Protein AF-A0A453DLU4-F1 (afdb_monomer_lite)

Structure (mmCIF, N/CA/C/O backbone):
data_AF-A0A453DLU4-F1
#
_entry.id   AF-A0A453DLU4-F1
#
loop_
_atom_site.group_PDB
_atom_site.id
_atom_site.type_symbol
_atom_site.label_atom_id
_atom_site.label_alt_id
_atom_site.label_comp_id
_atom_site.label_asym_id
_atom_site.label_entity_id
_atom_site.label_seq_id
_atom_site.pdbx_PDB_ins_code
_atom_site.Cartn_x
_atom_site.Cartn_y
_atom_site.Cartn_z
_atom_site.occupancy
_atom_site.B_iso_or_equiv
_atom_site.auth_seq_id
_atom_site.auth_comp_id
_atom_site.auth_asym_id
_atom_site.auth_atom_id
_atom_site.pdbx_PDB_model_num
ATOM 1 N N . ASP A 1 1 ? -1.106 -19.507 15.285 1.00 75.69 1 ASP A N 1
ATOM 2 C CA . ASP A 1 1 ? -0.463 -20.079 16.487 1.00 75.69 1 ASP A CA 1
ATOM 3 C C . ASP A 1 1 ? 1.047 -19.897 16.340 1.00 75.69 1 ASP A C 1
ATOM 5 O O . ASP A 1 1 ? 1.480 -19.245 15.389 1.00 75.69 1 ASP A O 1
ATOM 9 N N . ASP A 1 2 ? 1.838 -20.481 17.231 1.00 79.38 2 ASP A N 1
ATOM 10 C CA . ASP A 1 2 ? 3.306 -20.378 17.227 1.00 79.38 2 ASP A CA 1
ATOM 11 C C . ASP A 1 2 ? 3.954 -21.161 16.064 1.00 79.38 2 ASP A C 1
ATOM 13 O O . ASP A 1 2 ? 5.169 -21.153 15.891 1.00 79.38 2 ASP A O 1
ATOM 17 N N . GLN A 1 3 ? 3.135 -21.830 15.245 1.00 87.06 3 GLN A N 1
ATOM 18 C CA . GLN A 1 3 ? 3.521 -22.551 14.032 1.00 87.06 3 GLN A CA 1
ATOM 19 C C . GLN A 1 3 ? 3.059 -21.834 12.752 1.00 87.06 3 GLN A C 1
ATOM 21 O O . GLN A 1 3 ? 3.145 -22.402 11.665 1.00 87.06 3 GLN A O 1
ATOM 26 N N . GLY A 1 4 ? 2.534 -20.608 12.861 1.00 74.62 4 GLY A N 1
ATOM 27 C CA . GLY A 1 4 ? 2.057 -19.831 11.714 1.00 74.62 4 GLY A CA 1
ATOM 28 C C . GLY A 1 4 ? 0.709 -20.290 11.146 1.00 74.62 4 GLY A C 1
ATOM 29 O O . GLY A 1 4 ? 0.330 -19.858 10.059 1.00 74.62 4 GLY A O 1
ATOM 30 N N . ARG A 1 5 ? -0.053 -21.136 11.852 1.00 84.19 5 ARG A N 1
ATOM 31 C CA . ARG A 1 5 ? -1.392 -21.547 11.406 1.00 84.19 5 ARG A CA 1
ATOM 32 C C . ARG A 1 5 ? -2.399 -20.418 11.598 1.00 84.19 5 ARG A C 1
ATOM 34 O O . ARG A 1 5 ? -2.395 -19.726 12.624 1.00 84.19 5 ARG A O 1
ATOM 41 N N . CYS A 1 6 ? -3.290 -20.272 10.620 1.00 74.12 6 CYS A N 1
ATOM 42 C CA . CYS A 1 6 ? -4.424 -19.358 10.690 1.00 74.12 6 CYS A CA 1
ATOM 43 C C . CYS A 1 6 ? -5.376 -19.795 11.813 1.00 74.12 6 CYS A C 1
ATOM 45 O O . CYS A 1 6 ? -5.846 -20.929 11.821 1.00 74.12 6 CYS A O 1
ATOM 47 N N . ILE A 1 7 ? -5.646 -18.896 12.761 1.00 80.69 7 ILE A N 1
ATOM 48 C CA . ILE A 1 7 ? -6.510 -19.164 13.927 1.00 80.69 7 ILE A CA 1
ATOM 49 C C . ILE A 1 7 ? -7.878 -18.482 13.826 1.00 80.69 7 ILE A C 1
ATOM 51 O O . ILE A 1 7 ? -8.806 -18.858 14.532 1.00 80.69 7 ILE A O 1
ATOM 55 N N . ALA A 1 8 ? -8.007 -17.481 12.954 1.00 72.19 8 ALA A N 1
ATOM 56 C CA . ALA A 1 8 ? -9.256 -16.795 12.667 1.00 72.19 8 ALA A CA 1
ATOM 57 C C . ALA A 1 8 ? -9.142 -16.063 11.325 1.00 72.19 8 ALA A C 1
ATOM 59 O O . ALA A 1 8 ? -8.152 -15.376 11.072 1.00 72.19 8 ALA A O 1
ATOM 60 N N . ALA A 1 9 ? -10.179 -16.168 10.497 1.00 66.00 9 ALA A N 1
ATOM 61 C CA . ALA A 1 9 ? -10.339 -15.379 9.283 1.00 66.00 9 ALA A CA 1
ATOM 62 C C . ALA A 1 9 ? -11.571 -14.482 9.449 1.00 66.00 9 ALA A C 1
ATOM 64 O O . ALA A 1 9 ? -12.691 -14.971 9.584 1.00 66.00 9 ALA A O 1
ATOM 65 N N . ALA A 1 10 ? -11.365 -13.165 9.478 1.00 65.25 10 ALA A N 1
ATOM 66 C CA . ALA A 1 10 ? -12.450 -12.191 9.528 1.00 65.25 10 ALA A CA 1
ATOM 67 C C . ALA A 1 10 ? -12.770 -11.723 8.102 1.00 65.25 10 ALA A C 1
ATOM 69 O O . ALA A 1 10 ? -11.930 -11.107 7.453 1.00 65.25 10 ALA A O 1
ATOM 70 N N . SER A 1 11 ? -13.986 -11.989 7.625 1.00 61.19 11 SER A N 1
ATOM 71 C CA . SER A 1 11 ? -14.398 -11.739 6.234 1.00 61.19 11 SER A CA 1
ATOM 72 C C . SER A 1 11 ? -14.661 -10.268 5.882 1.00 61.19 11 SER A C 1
ATOM 74 O O . SER A 1 11 ? -14.883 -9.961 4.717 1.00 61.19 11 SER A O 1
ATOM 76 N N . LYS A 1 12 ? -14.657 -9.346 6.856 1.00 69.31 12 LYS A N 1
ATOM 77 C CA . LYS A 1 12 ? -15.116 -7.952 6.673 1.00 69.31 12 LYS A CA 1
ATOM 78 C C . LYS A 1 12 ? -14.177 -6.904 7.277 1.00 69.31 12 LYS A C 1
ATOM 80 O O . LYS A 1 12 ? -14.614 -6.023 8.007 1.00 69.31 12 LYS A O 1
ATOM 85 N N . ARG A 1 13 ? -12.871 -7.014 7.022 1.00 84.44 13 ARG A N 1
ATOM 86 C CA . ARG A 1 13 ? -11.884 -6.005 7.457 1.00 84.44 13 ARG A CA 1
ATOM 87 C C . ARG A 1 13 ? -11.465 -5.025 6.364 1.00 84.44 13 ARG A C 1
ATOM 89 O O . ARG A 1 13 ? -10.529 -4.276 6.599 1.00 84.44 13 ARG A O 1
ATOM 96 N N . ILE A 1 14 ? -12.127 -5.014 5.212 1.00 89.31 14 ILE A N 1
ATOM 97 C CA . ILE A 1 14 ? -11.818 -4.084 4.121 1.00 89.31 14 ILE A CA 1
ATOM 98 C C . ILE A 1 14 ? -12.769 -2.887 4.192 1.00 89.31 14 ILE A C 1
ATOM 100 O O . ILE A 1 14 ? -13.968 -3.058 4.411 1.00 89.31 14 ILE A O 1
ATOM 104 N N . VAL A 1 15 ? -12.220 -1.688 4.028 1.00 90.75 15 VAL A N 1
ATOM 105 C CA . VAL A 1 15 ? -12.941 -0.423 3.867 1.00 90.75 15 VAL A CA 1
ATOM 106 C C . VAL A 1 15 ? -12.421 0.293 2.634 1.00 90.75 15 VAL A C 1
ATOM 108 O O . VAL A 1 15 ? -11.257 0.141 2.275 1.00 90.75 15 VAL A O 1
ATOM 111 N N . THR A 1 16 ? -13.261 1.110 2.018 1.00 91.06 16 THR A N 1
ATOM 112 C CA . THR A 1 16 ? -12.866 1.961 0.897 1.00 91.06 16 THR A CA 1
ATOM 113 C C . THR A 1 16 ? -12.820 3.407 1.371 1.00 91.06 16 THR A C 1
ATOM 115 O O . THR A 1 16 ? -13.802 3.902 1.924 1.00 91.06 16 THR A O 1
ATOM 118 N N . ILE A 1 17 ? -11.692 4.081 1.164 1.00 92.25 17 ILE A N 1
ATOM 119 C CA . ILE A 1 17 ? -11.549 5.529 1.371 1.00 92.25 17 ILE A CA 1
ATOM 120 C C . ILE A 1 17 ? -11.361 6.219 0.020 1.00 92.25 17 ILE A C 1
ATOM 122 O O . ILE A 1 17 ? -10.996 5.565 -0.951 1.00 92.25 17 ILE A O 1
ATOM 126 N N . ILE A 1 18 ? -11.606 7.524 -0.063 1.00 91.06 18 ILE A N 1
ATOM 127 C CA . ILE A 1 18 ? -11.216 8.307 -1.241 1.00 91.06 18 ILE A CA 1
ATOM 128 C C . ILE A 1 18 ? -9.806 8.838 -0.993 1.00 91.06 18 ILE A C 1
ATOM 130 O O . ILE A 1 18 ? -9.578 9.521 0.004 1.00 91.06 18 ILE A O 1
ATOM 134 N N . ASP A 1 19 ? -8.864 8.476 -1.862 1.00 83.06 19 ASP A N 1
ATOM 135 C CA . ASP A 1 19 ? -7.495 8.987 -1.821 1.00 83.06 19 ASP A CA 1
ATOM 136 C C . ASP A 1 19 ? -7.466 10.423 -2.354 1.00 83.06 19 ASP A C 1
ATOM 138 O O . ASP A 1 19 ? -7.805 10.675 -3.510 1.00 83.06 19 ASP A O 1
ATOM 142 N N . ASP A 1 20 ? -7.055 11.369 -1.514 1.00 82.19 20 ASP A N 1
ATOM 143 C CA . ASP A 1 20 ? -7.016 12.797 -1.843 1.00 82.19 20 ASP A CA 1
ATOM 144 C C . ASP A 1 20 ? -5.995 13.120 -2.953 1.00 82.19 20 ASP A C 1
ATOM 146 O O . ASP A 1 20 ? -6.158 14.083 -3.698 1.00 82.19 20 ASP A O 1
ATOM 150 N N . ALA A 1 21 ? -4.965 12.283 -3.139 1.00 79.88 21 ALA A N 1
ATOM 151 C CA . ALA A 1 21 ? -3.924 12.528 -4.138 1.00 79.88 21 ALA A CA 1
ATOM 152 C C . ALA A 1 21 ? -4.416 12.356 -5.585 1.00 79.88 21 ALA A C 1
ATOM 154 O O . ALA A 1 21 ? -3.894 12.988 -6.505 1.00 79.88 21 ALA A O 1
ATOM 155 N N . ASN A 1 22 ? -5.391 11.472 -5.808 1.00 80.31 22 ASN A N 1
ATOM 156 C CA . ASN A 1 22 ? -5.873 11.112 -7.146 1.00 80.31 22 ASN A CA 1
ATOM 157 C C . ASN A 1 22 ? -7.406 11.088 -7.267 1.00 80.31 22 ASN A C 1
ATOM 159 O O . ASN A 1 22 ? -7.923 10.869 -8.365 1.00 80.31 22 ASN A O 1
ATOM 163 N N . ASN A 1 23 ? -8.121 11.340 -6.169 1.00 84.50 23 ASN A N 1
ATOM 164 C CA . ASN A 1 23 ? -9.575 11.321 -6.055 1.00 84.50 23 ASN A CA 1
ATOM 165 C C . ASN A 1 23 ? -10.210 9.992 -6.507 1.00 84.50 23 ASN A C 1
ATOM 167 O O . ASN A 1 23 ? -11.275 9.974 -7.130 1.00 84.50 23 ASN A O 1
ATOM 171 N N . ARG A 1 24 ? -9.540 8.864 -6.237 1.00 83.62 24 ARG A N 1
ATOM 172 C CA . ARG A 1 24 ? -10.034 7.516 -6.551 1.00 83.62 24 ARG A CA 1
ATOM 173 C C . ARG A 1 24 ? -10.317 6.712 -5.279 1.00 83.62 24 ARG A C 1
ATOM 175 O O . ARG A 1 24 ? -9.714 6.972 -4.238 1.00 83.62 24 ARG A O 1
ATOM 182 N N . PRO A 1 25 ? -11.223 5.720 -5.349 1.00 88.25 25 PRO A N 1
ATOM 183 C CA . PRO A 1 25 ? -11.419 4.773 -4.260 1.00 88.25 25 PRO A CA 1
ATOM 184 C C . PRO A 1 25 ? -10.146 3.954 -4.001 1.00 88.25 25 PRO A C 1
ATOM 186 O O . PRO A 1 25 ? -9.565 3.404 -4.935 1.00 88.25 25 PRO A O 1
ATOM 189 N N . LEU A 1 26 ? -9.748 3.848 -2.736 1.00 85.94 26 LEU A N 1
ATOM 190 C CA . LEU A 1 26 ? -8.635 3.040 -2.252 1.00 85.94 26 LEU A CA 1
ATOM 191 C C . LEU A 1 26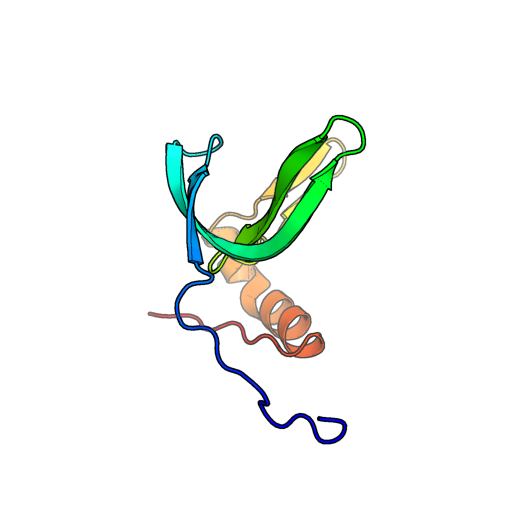 ? -9.151 2.025 -1.233 1.00 85.94 26 LEU A C 1
ATOM 193 O O . LEU A 1 26 ? -9.692 2.400 -0.188 1.00 85.94 26 LEU A O 1
ATOM 197 N N . GLU A 1 27 ? -8.983 0.738 -1.531 1.00 90.00 27 GLU A N 1
ATOM 198 C CA . GLU A 1 27 ? -9.311 -0.338 -0.600 1.00 90.00 27 GLU A CA 1
ATOM 199 C C . GLU A 1 27 ? -8.218 -0.489 0.460 1.00 90.00 27 GLU A C 1
ATOM 201 O O . GLU A 1 27 ? -7.022 -0.527 0.170 1.00 90.00 27 GLU A O 1
ATOM 206 N N . CYS A 1 28 ? -8.639 -0.583 1.717 1.00 89.56 28 CYS A N 1
ATOM 207 C CA . CYS A 1 28 ? -7.783 -0.627 2.889 1.00 89.56 28 CYS A CA 1
ATOM 208 C C . CYS A 1 28 ? -8.241 -1.719 3.856 1.00 89.56 28 CYS A C 1
ATOM 210 O O . CYS A 1 28 ? -9.418 -1.827 4.185 1.00 89.56 28 CYS A O 1
ATOM 212 N N . ILE A 1 29 ? -7.297 -2.468 4.413 1.00 91.00 29 ILE A N 1
ATOM 213 C CA . ILE A 1 29 ? -7.506 -3.369 5.544 1.00 91.00 29 ILE A CA 1
ATOM 214 C C . ILE A 1 29 ? -7.493 -2.561 6.846 1.00 91.00 29 ILE A C 1
ATOM 216 O O . ILE A 1 29 ? -6.510 -1.891 7.166 1.00 91.00 29 ILE A O 1
ATOM 220 N N . ILE A 1 30 ? -8.534 -2.699 7.666 1.00 91.81 30 ILE A N 1
ATOM 221 C CA . ILE A 1 30 ? -8.542 -2.234 9.054 1.00 91.81 30 ILE A CA 1
ATOM 222 C C . ILE A 1 30 ? -7.563 -3.092 9.866 1.00 91.81 30 ILE A C 1
ATOM 224 O O . ILE A 1 30 ? -7.805 -4.271 10.149 1.00 91.81 30 ILE A O 1
ATOM 228 N N . ARG A 1 31 ? -6.453 -2.483 10.291 1.00 89.56 31 ARG A N 1
ATOM 229 C CA . ARG A 1 31 ? -5.459 -3.094 11.182 1.00 89.56 31 ARG A CA 1
ATOM 230 C C . ARG A 1 31 ? -5.904 -3.036 12.638 1.00 89.56 31 ARG A C 1
ATOM 232 O O . ARG A 1 31 ? -5.715 -4.012 13.363 1.00 89.56 31 ARG A O 1
ATOM 239 N N . ARG A 1 32 ? -6.506 -1.920 13.065 1.00 88.81 32 ARG A N 1
ATOM 240 C CA . ARG A 1 32 ? -6.974 -1.722 14.444 1.00 88.81 32 ARG A CA 1
ATOM 241 C C . ARG A 1 32 ? -8.123 -0.721 14.515 1.00 88.81 32 ARG A C 1
ATOM 243 O O . ARG A 1 32 ? -8.103 0.270 13.796 1.00 88.81 32 ARG A O 1
ATOM 250 N N . VAL A 1 33 ? -9.057 -0.975 15.427 1.00 91.25 33 VAL A N 1
ATOM 251 C CA . VAL A 1 33 ? -10.059 -0.012 15.904 1.00 91.25 33 VAL A CA 1
ATOM 252 C C . VAL A 1 33 ? -9.676 0.360 17.335 1.00 91.25 33 VAL A C 1
ATOM 254 O O . VAL A 1 33 ? -9.308 -0.531 18.109 1.00 91.25 33 VAL A O 1
ATOM 257 N N . PHE A 1 34 ? -9.671 1.645 17.676 1.00 91.06 34 PHE A N 1
ATOM 258 C CA . PHE A 1 34 ? -9.306 2.125 19.011 1.00 91.06 34 PHE A CA 1
ATOM 259 C C . PHE A 1 34 ? -9.961 3.473 19.317 1.00 91.06 34 PHE A C 1
ATOM 261 O O . PHE A 1 34 ? -10.286 4.218 18.401 1.00 91.06 34 PHE A O 1
ATOM 268 N N . SER A 1 35 ? -10.112 3.803 20.598 1.00 96.88 35 SER A N 1
ATOM 269 C CA . SER A 1 35 ? -10.551 5.133 21.026 1.00 96.88 35 SER A CA 1
ATOM 270 C C . SER A 1 35 ? -9.341 6.019 21.305 1.00 96.88 35 SER A C 1
ATOM 272 O O . SER A 1 35 ? -8.371 5.582 21.931 1.00 96.88 35 SER A O 1
ATOM 274 N N . SER A 1 36 ? -9.383 7.259 20.828 1.00 93.12 36 SER A N 1
ATOM 275 C CA . SER A 1 36 ? -8.404 8.286 21.198 1.00 93.12 36 SER A CA 1
ATOM 276 C C . SER A 1 36 ? -8.597 8.742 22.651 1.00 93.12 36 SER A C 1
ATOM 278 O O . SER A 1 36 ? -9.604 8.439 23.284 1.00 93.12 36 SER A O 1
ATOM 280 N N . THR A 1 37 ? -7.661 9.535 23.175 1.00 92.94 37 THR A N 1
ATOM 281 C CA . THR A 1 37 ? -7.776 10.160 24.507 1.00 92.94 37 THR A CA 1
ATOM 282 C C . THR A 1 37 ? -8.896 11.201 24.609 1.00 92.94 37 THR A C 1
ATOM 284 O O . THR A 1 37 ? -9.180 11.677 25.702 1.00 92.94 37 THR A O 1
ATOM 287 N N . GLN A 1 38 ? -9.511 11.566 23.481 1.00 96.19 38 GLN A N 1
ATOM 288 C CA . GLN A 1 38 ? -10.659 12.469 23.387 1.00 96.19 38 GLN A CA 1
ATOM 289 C C . GLN A 1 38 ? -11.967 11.707 23.103 1.00 96.19 38 GLN A C 1
ATOM 291 O O . GLN A 1 38 ? -12.920 12.301 22.615 1.00 96.19 38 GLN A O 1
ATOM 296 N N . ASP A 1 39 ? -11.994 10.389 23.328 1.00 92.75 39 ASP A N 1
ATOM 297 C CA . ASP A 1 39 ? -13.143 9.501 23.094 1.00 92.75 39 ASP A CA 1
ATOM 298 C C . A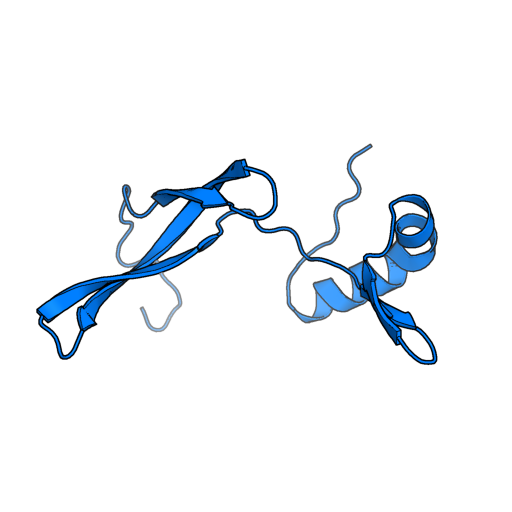SP A 1 39 ? -13.641 9.406 21.637 1.00 92.75 39 ASP A C 1
ATOM 300 O O . ASP A 1 39 ? -14.695 8.835 21.366 1.00 92.75 39 ASP A O 1
ATOM 304 N N . HIS A 1 40 ? -12.858 9.873 20.659 1.00 94.88 40 HIS A N 1
ATOM 305 C CA . HIS A 1 40 ? -13.141 9.608 19.244 1.00 94.88 40 HIS A CA 1
ATOM 306 C C . HIS A 1 40 ? -12.772 8.174 18.850 1.00 94.88 40 HIS A C 1
ATOM 308 O O . HIS A 1 40 ? -11.646 7.736 19.110 1.00 94.88 40 HIS A O 1
ATOM 314 N N . GLU A 1 41 ? -13.676 7.479 1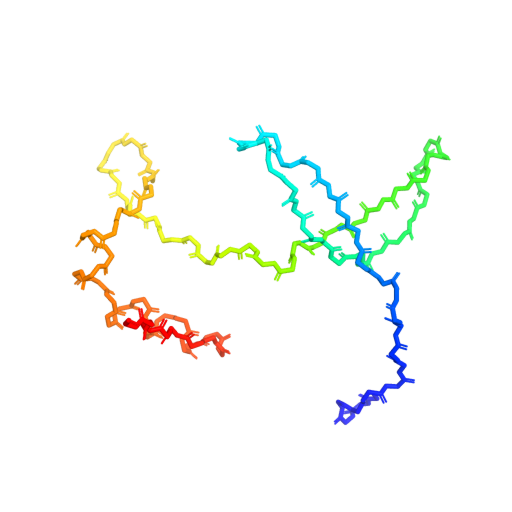8.156 1.00 95.38 41 GLU A N 1
ATOM 315 C CA . GLU A 1 41 ? -13.378 6.201 17.505 1.00 95.38 41 GLU A CA 1
ATOM 316 C C . GLU A 1 41 ? -12.428 6.422 16.318 1.00 95.38 41 GLU A C 1
ATOM 318 O O . GLU A 1 41 ? -12.644 7.285 15.469 1.00 95.38 41 GLU A O 1
ATOM 323 N N . CYS A 1 42 ? -11.342 5.656 16.286 1.00 93.81 42 CYS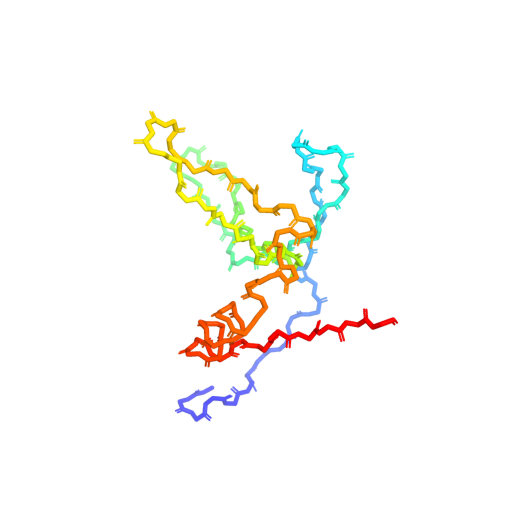 A N 1
ATOM 324 C CA . CYS A 1 42 ? -10.251 5.786 15.331 1.00 93.81 42 CYS A CA 1
ATOM 325 C C . CYS A 1 42 ? -9.938 4.439 14.671 1.00 93.81 42 CYS A C 1
ATOM 327 O O . CYS A 1 42 ? -10.025 3.371 15.287 1.00 93.81 42 CYS A O 1
ATOM 329 N N . LEU A 1 43 ? -9.494 4.502 13.414 1.00 93.56 43 LEU A N 1
ATOM 330 C CA . LEU A 1 43 ? -9.103 3.347 12.611 1.00 93.56 43 LEU A CA 1
ATOM 331 C C . LEU A 1 43 ? -7.637 3.476 12.184 1.00 93.56 43 LEU A C 1
ATOM 333 O O . LEU A 1 43 ? -7.224 4.514 11.677 1.00 93.56 43 LEU A O 1
ATOM 337 N N . LEU A 1 44 ? -6.855 2.404 12.340 1.00 90.69 44 LEU A N 1
ATOM 338 C CA . LEU A 1 44 ? -5.577 2.243 11.638 1.00 90.69 44 LEU A CA 1
ATOM 339 C C . LEU A 1 44 ? -5.818 1.424 10.374 1.00 90.69 44 LEU A C 1
ATOM 341 O O . LEU A 1 44 ? -6.238 0.267 10.466 1.00 90.69 44 LEU A O 1
ATOM 345 N N . LEU A 1 45 ? -5.532 2.013 9.215 1.00 90.19 45 LEU A N 1
ATOM 346 C CA . LEU A 1 45 ? -5.764 1.424 7.898 1.00 90.19 45 LEU A CA 1
ATOM 347 C C . LEU A 1 45 ? -4.442 1.041 7.225 1.00 90.19 45 LEU A C 1
ATOM 349 O O . LEU A 1 45 ? -3.428 1.710 7.400 1.00 90.19 45 LEU A O 1
ATOM 353 N N . CYS A 1 46 ? -4.460 -0.045 6.457 1.00 87.00 46 CYS A N 1
ATOM 354 C CA . CYS A 1 46 ? -3.373 -0.467 5.582 1.00 87.00 46 CYS A CA 1
ATOM 355 C C . CYS A 1 46 ? -3.951 -0.684 4.182 1.00 87.00 46 CYS A C 1
ATOM 357 O O . CYS A 1 46 ? -4.760 -1.600 4.043 1.00 87.00 46 CYS A O 1
ATOM 359 N N . PRO A 1 47 ? -3.580 0.110 3.169 1.00 87.31 47 PRO A N 1
ATOM 360 C CA . PRO A 1 47 ? -4.032 -0.108 1.798 1.00 87.31 47 PRO A CA 1
ATOM 361 C C . PRO A 1 47 ? -3.791 -1.552 1.342 1.00 87.31 47 PRO A C 1
ATOM 363 O O . PRO A 1 47 ? -2.753 -2.128 1.670 1.00 87.31 47 PRO A O 1
ATOM 366 N N . VAL A 1 48 ? -4.755 -2.136 0.630 1.00 82.62 48 VAL A N 1
ATOM 367 C CA . VAL A 1 48 ? -4.664 -3.505 0.092 1.00 82.62 48 VAL A CA 1
ATOM 368 C C . VAL A 1 48 ? -3.674 -3.540 -1.073 1.00 82.62 48 VAL A C 1
ATOM 370 O O . VAL A 1 48 ? -2.833 -4.431 -1.131 1.00 82.62 48 VAL A O 1
ATOM 373 N N . ASP A 1 49 ? -3.727 -2.519 -1.932 1.00 71.19 49 ASP A N 1
ATOM 374 C CA . ASP A 1 49 ? -3.089 -2.542 -3.252 1.00 71.19 49 ASP A CA 1
ATOM 375 C C . ASP A 1 49 ? -2.126 -1.379 -3.494 1.00 71.19 49 ASP A C 1
ATOM 377 O O . ASP A 1 49 ? -1.848 -1.056 -4.647 1.00 71.19 49 ASP A O 1
ATOM 381 N N . MET A 1 50 ? -1.629 -0.693 -2.455 1.00 67.31 50 MET A N 1
ATOM 382 C CA . MET A 1 50 ? -0.709 0.421 -2.713 1.00 67.31 50 MET A CA 1
ATOM 383 C C . MET A 1 50 ? 0.573 -0.134 -3.353 1.00 67.31 50 MET A C 1
ATOM 385 O O . MET A 1 50 ? 1.293 -0.899 -2.703 1.00 67.31 50 MET A O 1
ATOM 389 N N . PRO A 1 51 ? 0.858 0.202 -4.624 1.00 67.75 51 PRO A N 1
ATOM 390 C CA . PRO A 1 51 ? 1.958 -0.411 -5.344 1.00 67.75 51 PRO A CA 1
ATOM 391 C C . PRO A 1 51 ? 3.287 0.027 -4.733 1.00 67.75 51 PRO A C 1
ATOM 393 O O . PRO A 1 51 ? 3.420 1.146 -4.227 1.00 67.75 51 PRO A O 1
ATOM 396 N N . VAL A 1 52 ? 4.297 -0.843 -4.813 1.00 77.00 52 VAL A N 1
ATOM 397 C CA . VAL A 1 52 ? 5.667 -0.449 -4.474 1.00 77.00 52 VAL A CA 1
ATOM 398 C C . VAL A 1 52 ? 6.085 0.672 -5.420 1.00 77.00 52 VAL A C 1
ATOM 400 O O . VAL A 1 52 ? 6.193 0.467 -6.627 1.00 77.00 52 VAL A O 1
ATOM 403 N N . GLN A 1 53 ? 6.333 1.857 -4.866 1.00 82.94 53 GLN A N 1
ATOM 404 C CA . GLN A 1 53 ? 6.865 2.983 -5.621 1.00 82.94 53 GLN A CA 1
ATOM 405 C C . GLN A 1 53 ? 8.389 2.932 -5.648 1.00 82.94 53 GLN A C 1
ATOM 407 O O . GLN A 1 53 ? 9.041 2.731 -4.621 1.00 82.94 53 GLN A O 1
ATOM 412 N N . VAL A 1 54 ? 8.960 3.169 -6.826 1.00 88.12 54 VAL A N 1
ATOM 413 C CA . VAL A 1 54 ? 10.403 3.322 -6.999 1.00 88.12 54 VAL A CA 1
ATOM 414 C C . VAL A 1 54 ? 10.698 4.798 -7.217 1.00 88.12 54 VAL A C 1
ATOM 416 O O . VAL A 1 54 ? 10.157 5.429 -8.126 1.00 88.12 54 VAL A O 1
ATOM 419 N N . LEU A 1 55 ? 11.565 5.345 -6.371 1.00 91.75 55 LEU A N 1
ATOM 420 C CA . LEU A 1 55 ? 12.045 6.716 -6.484 1.00 91.75 55 LEU A CA 1
ATOM 421 C C . LEU A 1 55 ? 13.532 6.706 -6.833 1.00 91.75 55 LEU A C 1
ATOM 423 O O . LEU A 1 55 ? 14.285 5.873 -6.323 1.00 91.75 55 LEU A O 1
ATOM 427 N N . LYS A 1 56 ? 13.976 7.666 -7.648 1.00 91.19 56 LYS A N 1
ATOM 428 C CA . LYS A 1 56 ? 15.405 7.914 -7.881 1.00 91.19 56 LYS A CA 1
ATOM 429 C C . LYS A 1 56 ? 15.843 9.214 -7.221 1.00 91.19 56 LYS A C 1
ATOM 431 O O . LYS A 1 56 ? 15.101 10.198 -7.205 1.00 91.19 56 LYS A O 1
ATOM 436 N N . SER A 1 57 ? 17.064 9.208 -6.693 1.00 91.94 57 SER A N 1
ATOM 437 C CA . SER A 1 57 ? 17.686 10.410 -6.144 1.00 91.94 57 SER A CA 1
ATOM 438 C C . SER A 1 57 ? 17.956 11.420 -7.258 1.00 91.94 57 SER A C 1
ATOM 440 O O . SER A 1 57 ? 18.347 11.060 -8.370 1.00 91.94 57 SER A O 1
ATOM 442 N N . THR A 1 58 ? 17.762 12.692 -6.942 1.00 87.38 58 THR A N 1
ATOM 443 C CA . THR A 1 58 ? 18.154 13.825 -7.773 1.00 87.38 58 THR A CA 1
ATOM 444 C C . THR A 1 58 ? 19.204 14.627 -7.020 1.00 87.38 58 THR A C 1
ATOM 446 O O . THR A 1 58 ? 19.058 14.863 -5.822 1.00 87.38 58 THR A O 1
ATOM 449 N N . ASN A 1 59 ? 20.263 15.049 -7.719 1.00 80.50 59 ASN A N 1
ATOM 450 C CA . ASN A 1 59 ? 21.485 15.585 -7.105 1.00 80.50 59 ASN A CA 1
ATOM 451 C C . ASN A 1 59 ? 21.249 16.713 -6.083 1.00 80.50 59 ASN A C 1
ATOM 453 O O . ASN A 1 59 ? 22.059 16.867 -5.175 1.00 80.50 59 ASN A O 1
ATOM 457 N N . PHE A 1 60 ? 20.160 17.482 -6.211 1.00 76.25 60 PHE A N 1
ATOM 458 C CA . PHE A 1 60 ? 19.886 18.630 -5.338 1.00 76.25 60 PHE A CA 1
ATOM 459 C C . PHE A 1 60 ? 18.410 18.829 -4.945 1.00 76.25 60 PHE A C 1
ATOM 461 O O . PHE A 1 60 ? 18.118 19.728 -4.164 1.00 76.25 60 PHE A O 1
ATOM 468 N N . SER A 1 61 ? 17.474 18.017 -5.450 1.00 76.62 61 SER A N 1
ATOM 469 C CA . SER A 1 61 ? 16.020 18.249 -5.310 1.00 76.62 61 SER A CA 1
ATOM 470 C C . SER A 1 61 ? 15.267 17.116 -4.603 1.00 76.62 61 SER A C 1
ATOM 472 O O . SER A 1 61 ? 14.041 17.070 -4.631 1.00 76.62 61 SER A O 1
ATOM 474 N N . GLY A 1 62 ? 15.985 16.203 -3.943 1.00 88.38 62 GLY A N 1
ATOM 475 C CA . GLY A 1 62 ? 15.385 15.080 -3.225 1.00 88.38 62 GLY A CA 1
ATOM 476 C C . GLY A 1 62 ? 15.135 13.884 -4.138 1.00 88.38 62 GLY A C 1
ATOM 477 O O . GLY A 1 62 ? 16.011 13.500 -4.913 1.00 88.38 62 GLY A O 1
ATOM 478 N N . TRP A 1 63 ? 13.957 13.280 -4.040 1.00 92.06 63 TRP A N 1
ATOM 479 C CA . TRP A 1 63 ? 13.613 12.037 -4.729 1.00 92.06 63 TRP A CA 1
ATOM 480 C C . TRP A 1 63 ? 12.456 12.271 -5.689 1.00 92.06 63 TRP A C 1
ATOM 482 O O . TRP A 1 63 ? 11.500 12.959 -5.338 1.00 92.06 63 TRP A O 1
ATOM 492 N N . ILE A 1 64 ? 12.529 11.687 -6.883 1.00 89.69 64 ILE A N 1
ATOM 493 C CA . ILE A 1 64 ? 11.439 11.749 -7.862 1.00 89.69 64 ILE A CA 1
ATOM 494 C C . ILE A 1 64 ? 10.976 10.350 -8.237 1.00 89.69 64 ILE A C 1
ATOM 496 O O . ILE A 1 64 ? 11.782 9.416 -8.266 1.00 89.69 64 ILE A O 1
ATOM 500 N N . ALA A 1 65 ? 9.682 10.218 -8.526 1.00 89.44 65 ALA A N 1
ATOM 501 C CA . ALA A 1 65 ? 9.119 8.978 -9.040 1.00 89.44 65 ALA A CA 1
ATOM 502 C C . ALA A 1 65 ? 9.755 8.624 -10.385 1.00 89.44 65 ALA A C 1
ATOM 504 O O . ALA A 1 65 ? 9.977 9.492 -11.232 1.00 89.44 65 ALA A O 1
ATOM 505 N N . VAL A 1 66 ? 10.083 7.346 -10.540 1.00 90.62 66 VAL A N 1
ATOM 506 C CA . VAL A 1 66 ? 10.618 6.796 -11.783 1.00 90.62 66 VAL A CA 1
ATOM 507 C C . VAL A 1 66 ? 9.444 6.517 -12.723 1.00 90.62 66 VAL A C 1
ATOM 509 O O . VAL A 1 66 ? 8.489 5.855 -12.323 1.00 90.62 66 VAL A O 1
ATOM 512 N N . ASP A 1 67 ? 9.500 7.048 -13.945 1.00 88.19 67 ASP A N 1
ATOM 513 C CA . ASP A 1 67 ? 8.500 6.786 -14.990 1.00 88.19 67 ASP A CA 1
ATOM 514 C C . ASP A 1 67 ? 8.670 5.392 -15.625 1.00 88.19 67 ASP A C 1
ATOM 516 O O . ASP A 1 67 ? 9.679 4.718 -15.408 1.00 88.19 67 ASP A O 1
ATOM 520 N N . ASP A 1 68 ? 7.693 4.957 -16.425 1.00 86.44 68 ASP A N 1
ATOM 521 C CA . ASP A 1 68 ? 7.663 3.611 -17.014 1.00 86.44 68 ASP A CA 1
ATOM 522 C C . ASP A 1 68 ? 8.908 3.281 -17.852 1.00 86.44 68 ASP A C 1
ATOM 524 O O . ASP A 1 68 ? 9.416 2.158 -17.810 1.00 86.44 68 ASP A O 1
ATOM 528 N N . ASP A 1 69 ? 9.439 4.246 -18.604 1.00 90.75 69 ASP A N 1
ATOM 529 C CA . ASP A 1 69 ? 10.602 4.020 -19.465 1.00 90.75 69 ASP A CA 1
ATOM 530 C C . ASP A 1 69 ? 11.898 3.937 -18.662 1.00 90.75 69 ASP A C 1
ATOM 532 O O . ASP A 1 69 ? 12.795 3.156 -18.992 1.00 90.75 69 ASP A O 1
ATOM 536 N N . GLN A 1 70 ? 11.994 4.697 -17.574 1.00 90.94 70 GLN A N 1
ATOM 537 C CA . GLN A 1 70 ? 13.095 4.589 -16.628 1.00 90.94 70 GLN A CA 1
ATOM 538 C C . GLN A 1 70 ? 12.998 3.314 -15.780 1.00 90.94 70 GLN A C 1
ATOM 540 O O . GLN A 1 70 ? 14.031 2.709 -15.495 1.00 90.94 70 GLN A O 1
ATOM 545 N N . ILE A 1 71 ? 11.790 2.865 -15.414 1.00 89.56 71 ILE A N 1
ATOM 546 C CA . ILE A 1 71 ? 11.569 1.602 -14.695 1.00 89.56 71 ILE A CA 1
ATOM 547 C C . ILE A 1 71 ? 12.103 0.431 -15.510 1.00 89.56 71 ILE A C 1
ATOM 549 O O . ILE A 1 71 ? 12.870 -0.365 -14.970 1.00 89.56 71 ILE A O 1
ATOM 553 N N . LYS A 1 72 ? 11.777 0.357 -16.810 1.00 90.12 72 LYS A N 1
ATOM 554 C CA . LYS A 1 72 ? 12.255 -0.709 -17.715 1.00 90.12 72 LYS A CA 1
ATOM 555 C C . LYS A 1 72 ? 13.776 -0.864 -17.696 1.00 90.12 72 LYS A C 1
ATOM 557 O O . LYS A 1 72 ? 14.287 -1.976 -17.791 1.00 90.12 72 LYS A O 1
ATOM 562 N N . GLN A 1 73 ? 14.508 0.234 -17.513 1.00 93.69 73 GLN A N 1
ATOM 563 C CA . GLN A 1 73 ? 15.974 0.230 -17.457 1.00 93.69 73 GLN A CA 1
ATOM 564 C C . GLN A 1 73 ? 16.531 -0.344 -16.145 1.00 93.69 73 GLN A C 1
ATOM 566 O O . GLN A 1 73 ? 17.698 -0.730 -16.097 1.00 93.69 73 GLN A O 1
ATOM 571 N N . ILE A 1 74 ? 15.724 -0.408 -15.080 1.00 92.94 74 ILE A N 1
ATOM 572 C CA . ILE A 1 74 ? 16.149 -0.832 -13.737 1.00 92.94 74 ILE A CA 1
ATOM 573 C C . ILE A 1 74 ? 15.379 -2.041 -13.185 1.00 92.94 74 ILE A C 1
ATOM 575 O O . ILE A 1 74 ? 15.599 -2.404 -12.027 1.00 92.94 74 ILE A O 1
ATOM 579 N N . ILE A 1 75 ? 14.532 -2.698 -13.990 1.00 91.88 75 ILE A N 1
ATOM 580 C CA . ILE A 1 75 ? 13.761 -3.895 -13.598 1.00 91.88 75 ILE A CA 1
ATOM 581 C C . ILE A 1 75 ? 14.621 -4.928 -12.848 1.00 91.88 75 ILE A C 1
ATOM 583 O O . ILE A 1 75 ? 14.206 -5.334 -11.761 1.00 91.88 75 ILE A O 1
ATOM 587 N N . PRO A 1 76 ? 15.826 -5.325 -13.319 1.00 94.00 76 PRO A N 1
ATOM 588 C CA . PRO A 1 76 ? 16.626 -6.328 -12.612 1.00 94.00 76 PRO A CA 1
ATOM 589 C C . PRO A 1 76 ? 16.992 -5.913 -11.180 1.00 94.00 76 PRO A C 1
ATOM 591 O O . PRO A 1 76 ? 16.930 -6.724 -10.256 1.00 94.00 76 PRO A O 1
ATOM 594 N N . SER A 1 77 ? 17.322 -4.636 -10.978 1.00 94.50 77 SER A N 1
ATOM 595 C CA . SER A 1 77 ? 17.673 -4.085 -9.665 1.00 94.50 77 SER A CA 1
ATOM 596 C C . SER A 1 77 ? 16.462 -4.016 -8.737 1.00 94.50 77 SER A C 1
ATOM 598 O O . SER A 1 77 ? 16.566 -4.368 -7.561 1.00 94.50 77 SER A O 1
ATOM 600 N N . VAL A 1 78 ? 15.306 -3.601 -9.265 1.00 92.06 78 VAL A N 1
ATOM 601 C CA . VAL A 1 78 ? 14.041 -3.547 -8.516 1.00 92.06 78 VAL A CA 1
ATOM 602 C C . VAL A 1 78 ? 13.602 -4.954 -8.112 1.00 92.06 78 VAL A C 1
ATOM 604 O O . VAL A 1 78 ? 13.312 -5.194 -6.941 1.00 92.06 78 VAL A O 1
ATOM 607 N N . ALA A 1 79 ? 13.637 -5.908 -9.044 1.00 92.81 79 ALA A N 1
ATOM 608 C CA . ALA A 1 79 ? 13.304 -7.305 -8.790 1.00 92.81 79 ALA A CA 1
ATOM 609 C C . ALA A 1 79 ? 14.209 -7.923 -7.715 1.00 92.81 79 ALA A C 1
ATOM 611 O O . ALA A 1 79 ? 13.714 -8.571 -6.792 1.00 92.81 79 ALA A O 1
ATOM 612 N N . TYR A 1 80 ? 15.521 -7.675 -7.782 1.00 92.62 80 TYR A N 1
ATOM 613 C CA . TYR A 1 80 ? 16.463 -8.138 -6.763 1.00 92.62 80 TYR A CA 1
ATOM 614 C C . TYR A 1 80 ? 16.170 -7.533 -5.381 1.00 92.62 80 TYR A C 1
ATOM 616 O O . TYR A 1 80 ? 16.157 -8.250 -4.379 1.00 92.62 80 TYR A O 1
ATOM 624 N N . ALA A 1 81 ? 15.907 -6.2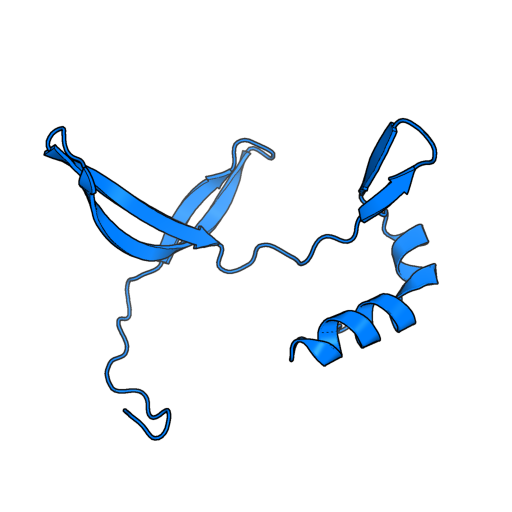24 -5.312 1.00 92.25 81 ALA A N 1
ATOM 625 C CA . ALA A 1 81 ? 15.590 -5.548 -4.056 1.00 92.25 81 ALA A CA 1
ATOM 626 C C . ALA A 1 81 ? 14.297 -6.086 -3.419 1.00 92.25 81 ALA A C 1
ATOM 628 O O . ALA A 1 81 ? 14.273 -6.345 -2.216 1.00 92.25 81 ALA A O 1
ATOM 629 N N . LEU A 1 82 ? 13.255 -6.312 -4.225 1.00 90.88 82 LEU A N 1
ATOM 630 C CA . LEU A 1 82 ? 11.990 -6.899 -3.781 1.00 90.88 82 LEU A CA 1
ATOM 631 C C . LEU A 1 82 ? 12.165 -8.341 -3.293 1.00 90.88 82 LEU A C 1
ATOM 633 O O . LEU A 1 82 ? 11.661 -8.694 -2.224 1.00 90.88 82 LEU A O 1
ATOM 637 N N . ALA A 1 83 ? 12.945 -9.155 -4.009 1.00 91.94 83 ALA A N 1
ATOM 638 C CA . ALA A 1 83 ? 13.167 -10.554 -3.646 1.00 91.94 83 ALA A CA 1
ATOM 639 C C . ALA A 1 83 ? 13.796 -10.701 -2.249 1.00 91.94 83 ALA A C 1
ATOM 641 O O . ALA A 1 83 ? 13.456 -11.624 -1.507 1.00 91.94 83 ALA A O 1
ATOM 642 N N . ARG A 1 84 ? 14.659 -9.757 -1.842 1.00 91.94 84 ARG A N 1
ATOM 643 C CA . ARG A 1 84 ? 15.274 -9.733 -0.500 1.00 91.94 84 ARG A CA 1
ATOM 644 C C . ARG A 1 84 ? 14.281 -9.525 0.643 1.00 91.94 84 ARG A C 1
ATOM 646 O O . ARG A 1 84 ? 14.622 -9.822 1.784 1.00 91.94 84 ARG A O 1
ATOM 653 N N . VAL A 1 85 ? 13.093 -9.009 0.348 1.00 86.88 85 VAL A N 1
ATOM 654 C CA . VAL A 1 85 ? 12.001 -8.806 1.311 1.00 86.88 85 VAL A CA 1
ATOM 655 C C . VAL A 1 85 ? 10.799 -9.700 0.996 1.00 86.88 85 VAL A C 1
ATOM 657 O O . VAL A 1 85 ? 9.681 -9.398 1.399 1.00 86.88 85 VAL A O 1
ATOM 660 N N . HIS A 1 86 ? 11.034 -10.814 0.293 1.00 85.44 86 HIS A N 1
ATOM 661 C CA . HIS A 1 86 ? 10.021 -11.811 -0.066 1.00 85.44 86 HIS A CA 1
ATOM 662 C C . HIS A 1 86 ? 8.873 -11.265 -0.933 1.00 85.44 86 HIS A C 1
ATOM 664 O O . HIS A 1 86 ? 7.762 -11.791 -0.902 1.00 85.44 86 HIS A O 1
ATOM 670 N N . MET A 1 87 ? 9.146 -10.227 -1.730 1.00 84.44 87 MET A N 1
ATOM 671 C CA . MET A 1 87 ? 8.250 -9.729 -2.773 1.00 84.44 87 MET A CA 1
ATOM 672 C C . MET A 1 87 ? 8.819 -10.069 -4.154 1.00 84.44 87 MET A C 1
ATOM 674 O O . MET A 1 87 ? 10.030 -10.052 -4.357 1.00 84.44 87 MET A O 1
ATOM 678 N N . HIS A 1 88 ? 7.958 -10.364 -5.124 1.00 83.25 88 HIS A N 1
ATOM 679 C CA . HIS A 1 88 ? 8.382 -10.689 -6.487 1.00 83.25 88 HIS A CA 1
ATOM 680 C C . HIS A 1 88 ? 7.885 -9.624 -7.459 1.00 83.25 88 HIS A C 1
ATOM 682 O O . HIS A 1 88 ? 6.704 -9.286 -7.463 1.00 83.25 88 HIS A O 1
ATOM 688 N N . PHE A 1 89 ? 8.794 -9.103 -8.283 1.00 83.06 89 PHE A N 1
ATOM 689 C CA . PHE A 1 89 ? 8.427 -8.242 -9.401 1.00 83.06 89 PHE A CA 1
ATOM 690 C C . PHE A 1 89 ? 7.937 -9.112 -10.558 1.00 83.06 89 PHE A C 1
ATOM 692 O O . PHE A 1 89 ? 8.666 -10.000 -11.003 1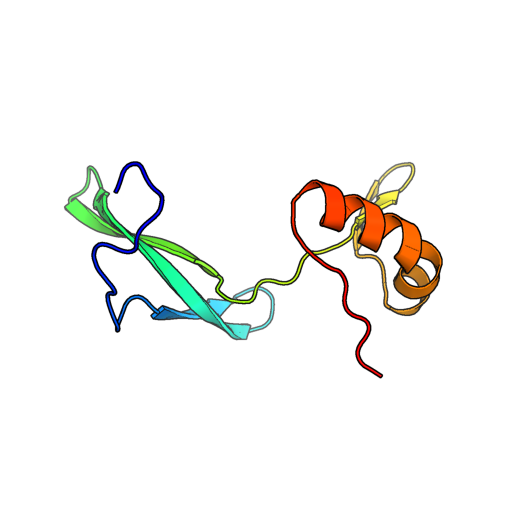.00 83.06 89 PHE A O 1
ATOM 699 N N . VAL A 1 90 ? 6.717 -8.867 -11.028 1.00 78.94 90 VAL A N 1
ATOM 700 C CA . VAL A 1 90 ? 6.123 -9.571 -12.168 1.00 78.94 90 VAL A CA 1
ATOM 701 C C . VAL A 1 90 ? 5.846 -8.544 -13.255 1.00 78.94 90 VAL A C 1
ATOM 703 O O . VAL A 1 90 ? 5.009 -7.663 -13.079 1.00 78.94 90 VAL A O 1
ATOM 706 N N . GLU A 1 91 ? 6.553 -8.655 -14.376 1.00 70.25 91 GLU A N 1
ATOM 707 C CA . GLU A 1 91 ? 6.212 -7.922 -15.593 1.00 70.25 91 GLU A CA 1
ATOM 708 C C . GLU A 1 91 ? 5.036 -8.649 -16.260 1.00 70.25 91 GLU A C 1
ATOM 710 O O . GLU A 1 91 ? 5.143 -9.828 -16.602 1.00 70.25 91 GLU A O 1
ATOM 715 N N . SER A 1 92 ? 3.889 -7.977 -16.377 1.00 65.44 92 SER A N 1
ATOM 716 C CA . SER A 1 92 ? 2.736 -8.494 -17.123 1.00 65.44 92 SER A CA 1
ATOM 717 C C . SER A 1 92 ? 2.719 -7.825 -18.494 1.00 65.44 92 SER A C 1
ATOM 719 O O . SER A 1 92 ? 2.708 -6.598 -18.575 1.00 65.44 92 SER A O 1
ATOM 721 N N . GLY A 1 93 ? 2.831 -8.646 -19.542 1.00 49.12 93 GLY A N 1
ATOM 722 C CA . GLY A 1 93 ? 2.836 -8.223 -20.945 1.00 49.12 93 GLY A CA 1
ATOM 723 C C . GLY A 1 93 ? 1.444 -8.046 -21.526 1.00 49.12 93 GLY A C 1
ATOM 724 O O . GLY A 1 93 ? 0.509 -8.714 -21.027 1.00 49.12 93 GLY A O 1
#

Radius of gyration: 18.41 Å; chains: 1; bounding box: 37×41×46 Å

pLDDT: mean 85.39, std 9.01, range [49.12, 96.88]

Secondary structure (DSSP, 8-state):
-TT-------TT-EEEEEETTTTEEEEEEEEEEEE-TTS-EEEEEEESS-----EEEETTTEEEEPPHHHHHHHHHHHHHHHHTTT-------

Foldseek 3Di:
DVVPDDPDDDPPQWDWDQDPVVRDTFIWGFPDWDADPVRDIDTDTHTPPPDDWDWDQDPPDGTDTQDPVRCVVCVVVVQVVQVVVVHGDDDDD

Organism: Aegilops tauschii subsp. strangulata (NCBI:txid200361)

Sequence (93 aa):
DDQGRCIAAASKRIVTIIDDANNRPLECIIRRVFSSTQDHECLLLCPVDMPVQVLKSTNFSGWIAVDDDQIKQIIPSVAYALARVHMHFVESG